Protein AF-A8RPA0-F1 (afdb_monomer_lite)

Foldseek 3Di:
DDDDDDDPDPPDDAAAAEDEFEDEVPDCVSVVVCVVVDDPRYDYDYDYPYDPPDPDDDDDD

Secondary structure (DSSP, 8-state):
----PPPSSTT-----EEEEEEE-TT--HHHHHHHHHPPTTEEEEEEE-------------

Structure (mmCIF, N/CA/C/O backbone):
data_AF-A8RPA0-F1
#
_entry.id   AF-A8RPA0-F1
#
loop_
_atom_site.group_PDB
_atom_site.id
_atom_site.type_symbol
_atom_site.label_atom_id
_atom_site.label_alt_id
_atom_site.label_comp_id
_atom_site.label_asym_id
_atom_site.label_entity_id
_atom_site.label_seq_id
_atom_site.pdbx_PDB_ins_code
_atom_site.Cartn_x
_atom_site.Cartn_y
_atom_site.Cartn_z
_atom_site.occupancy
_atom_site.B_iso_or_equiv
_atom_site.auth_seq_id
_atom_site.auth_comp_id
_atom_site.auth_asym_id
_atom_site.auth_atom_id
_atom_site.pdbx_PDB_model_num
ATOM 1 N N . MET A 1 1 ? 11.894 -18.410 2.131 1.00 42.06 1 MET A N 1
ATOM 2 C CA . MET A 1 1 ? 11.448 -17.691 3.345 1.00 42.06 1 MET A CA 1
ATOM 3 C C . MET A 1 1 ? 10.443 -16.633 2.917 1.00 42.06 1 MET A C 1
ATOM 5 O O . MET A 1 1 ? 10.777 -15.888 2.003 1.00 42.06 1 MET A O 1
ATOM 9 N N . CYS A 1 2 ? 9.231 -16.587 3.483 1.00 47.69 2 CYS A N 1
ATOM 10 C CA . CYS A 1 2 ? 8.312 -15.479 3.200 1.00 47.69 2 CYS A CA 1
ATOM 11 C C . CYS A 1 2 ? 8.796 -14.236 3.960 1.00 47.69 2 CYS A C 1
ATOM 13 O O . CYS A 1 2 ? 9.225 -14.334 5.109 1.00 47.69 2 CYS A O 1
ATOM 15 N N . GLN A 1 3 ? 8.817 -13.082 3.300 1.00 62.59 3 GLN A N 1
ATOM 16 C CA . GLN A 1 3 ? 9.141 -11.828 3.969 1.00 62.59 3 GLN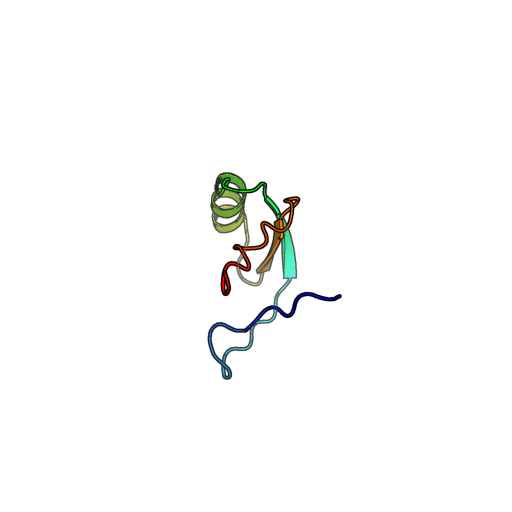 A CA 1
ATOM 17 C C . GLN A 1 3 ? 7.869 -11.300 4.626 1.00 62.59 3 GLN A C 1
ATOM 19 O O . GLN A 1 3 ? 6.838 -11.168 3.969 1.00 62.59 3 GLN A O 1
ATOM 24 N N . GLN A 1 4 ? 7.929 -11.034 5.928 1.00 80.31 4 GLN A N 1
ATOM 25 C CA . GLN A 1 4 ? 6.780 -10.545 6.677 1.00 80.31 4 GLN A CA 1
ATOM 26 C C . GLN A 1 4 ? 6.678 -9.024 6.519 1.00 80.31 4 GLN A C 1
ATOM 28 O O . GLN A 1 4 ? 7.546 -8.283 6.982 1.00 80.31 4 GLN A O 1
ATOM 33 N N . ILE A 1 5 ? 5.619 -8.560 5.855 1.00 83.69 5 ILE A N 1
ATOM 34 C CA . ILE A 1 5 ? 5.278 -7.136 5.769 1.00 83.69 5 ILE A CA 1
ATOM 35 C C . ILE A 1 5 ? 4.703 -6.718 7.126 1.00 83.69 5 ILE A C 1
ATOM 37 O O . ILE A 1 5 ? 3.742 -7.322 7.603 1.00 83.69 5 ILE A O 1
ATOM 41 N N . LYS A 1 6 ? 5.305 -5.711 7.768 1.00 88.69 6 LYS A N 1
ATOM 42 C CA . LYS A 1 6 ? 4.812 -5.166 9.042 1.00 88.69 6 LYS A CA 1
ATOM 43 C C . LYS A 1 6 ? 3.788 -4.054 8.788 1.00 88.69 6 LYS A C 1
ATOM 45 O O . LYS A 1 6 ? 4.001 -3.259 7.871 1.00 88.69 6 LYS A O 1
ATOM 50 N N . PRO A 1 7 ? 2.707 -3.970 9.581 1.00 91.31 7 PRO A N 1
ATOM 51 C CA . PRO A 1 7 ? 1.768 -2.861 9.485 1.00 91.31 7 PRO A CA 1
ATOM 52 C C . PRO A 1 7 ? 2.409 -1.563 9.992 1.00 91.31 7 PRO A C 1
ATOM 54 O O . PRO A 1 7 ? 3.343 -1.583 10.792 1.00 91.31 7 PRO A O 1
ATOM 57 N N . VAL A 1 8 ? 1.876 -0.423 9.549 1.00 90.31 8 VAL A N 1
ATOM 58 C CA . VAL A 1 8 ? 2.272 0.902 10.064 1.00 90.31 8 VAL A CA 1
ATOM 59 C C . VAL A 1 8 ? 1.774 1.109 11.503 1.00 90.31 8 VAL A C 1
ATOM 61 O O . VAL A 1 8 ? 2.415 1.799 12.288 1.00 90.31 8 VAL A O 1
ATOM 64 N N . SER A 1 9 ? 0.642 0.496 11.861 1.00 94.69 9 SER A N 1
ATOM 65 C CA . SER A 1 9 ? 0.067 0.494 13.209 1.00 94.69 9 SER A CA 1
ATOM 66 C C . SER A 1 9 ? -0.749 -0.780 13.427 1.00 94.69 9 SER A C 1
ATOM 68 O O . SER A 1 9 ? -1.465 -1.206 12.520 1.00 94.69 9 SER A O 1
ATOM 70 N N . ASP A 1 10 ? -0.696 -1.352 14.632 1.00 93.00 10 ASP A N 1
ATOM 71 C CA . ASP A 1 10 ? -1.386 -2.608 14.978 1.00 93.00 10 ASP A CA 1
ATOM 72 C C . ASP A 1 10 ? -2.919 -2.508 14.905 1.00 93.00 10 ASP A C 1
ATOM 74 O O . ASP A 1 10 ? -3.611 -3.507 14.707 1.00 93.00 10 ASP A O 1
ATOM 78 N N . ASN A 1 11 ? -3.461 -1.292 15.012 1.00 95.50 11 ASN A N 1
ATOM 79 C CA . ASN A 1 11 ? -4.902 -1.042 14.960 1.00 95.50 11 ASN A CA 1
ATOM 80 C C . ASN A 1 11 ? -5.406 -0.697 13.549 1.00 95.50 11 ASN A C 1
ATOM 82 O O . ASN A 1 11 ? -6.605 -0.492 13.356 1.00 95.50 11 ASN A O 1
ATOM 86 N N . MET A 1 12 ? -4.516 -0.616 12.556 1.00 93.62 12 MET A N 1
ATOM 87 C CA . MET A 1 12 ? -4.879 -0.226 11.196 1.00 93.62 12 MET A CA 1
ATOM 88 C C . MET A 1 12 ? -5.285 -1.449 10.369 1.00 93.62 12 MET A C 1
ATOM 90 O O . MET A 1 12 ? -4.498 -2.370 10.162 1.00 93.62 12 MET A O 1
ATOM 94 N N . LYS A 1 13 ? -6.516 -1.436 9.850 1.00 93.00 13 LYS A N 1
ATOM 95 C CA . LYS A 1 13 ? -7.035 -2.447 8.919 1.00 93.00 13 LYS A CA 1
ATOM 96 C C . LYS A 1 13 ? -7.517 -1.757 7.650 1.00 93.00 13 LYS A C 1
ATOM 98 O O . LYS A 1 13 ? -8.240 -0.768 7.728 1.00 93.00 13 LYS A O 1
ATOM 103 N N . VAL A 1 14 ? -7.122 -2.284 6.495 1.00 92.38 14 VAL A N 1
ATOM 104 C CA . VAL A 1 14 ? -7.502 -1.754 5.179 1.00 92.38 14 VAL A CA 1
ATOM 105 C C . VAL A 1 14 ? -7.969 -2.911 4.306 1.00 92.38 14 VAL A C 1
ATOM 107 O O . VAL A 1 14 ? -7.331 -3.962 4.280 1.00 92.38 14 VAL A O 1
ATOM 110 N N . VAL A 1 15 ? -9.083 -2.718 3.602 1.00 94.88 15 VAL A N 1
ATOM 111 C CA . VAL A 1 15 ? -9.637 -3.675 2.638 1.00 94.88 15 VAL A CA 1
ATOM 112 C C . VAL A 1 15 ? -10.025 -2.904 1.384 1.00 94.88 15 VAL A C 1
ATOM 114 O O . VAL A 1 15 ? -10.635 -1.841 1.477 1.00 94.88 15 VAL A O 1
ATOM 117 N N . GLY A 1 16 ? -9.670 -3.435 0.218 1.00 94.69 16 GLY A N 1
ATOM 118 C CA . GLY A 1 16 ? -10.005 -2.831 -1.064 1.00 94.69 16 GLY A CA 1
ATOM 119 C C . GLY A 1 16 ? -9.503 -3.656 -2.242 1.00 94.69 16 GLY A C 1
ATOM 120 O O . GLY A 1 16 ? -8.814 -4.661 -2.063 1.00 94.69 16 GLY A O 1
ATOM 121 N N . THR A 1 17 ? -9.864 -3.232 -3.450 1.00 96.19 17 THR A N 1
ATOM 122 C CA . THR A 1 17 ? -9.472 -3.899 -4.698 1.00 96.19 17 THR A CA 1
ATOM 123 C C . THR A 1 17 ? -7.972 -3.752 -4.931 1.00 96.19 17 THR A C 1
ATOM 125 O O . THR A 1 17 ? -7.453 -2.638 -4.916 1.00 96.19 17 THR A O 1
ATOM 128 N N . ALA A 1 18 ? -7.267 -4.856 -5.171 1.00 94.62 18 ALA A N 1
ATOM 129 C CA . ALA A 1 18 ? -5.824 -4.823 -5.379 1.00 94.62 18 ALA A CA 1
ATOM 130 C C . ALA A 1 18 ? -5.446 -4.090 -6.684 1.00 94.62 18 ALA A C 1
ATOM 132 O O . ALA A 1 18 ? -5.956 -4.407 -7.758 1.00 94.62 18 ALA A O 1
ATOM 133 N N . CYS A 1 19 ? -4.521 -3.135 -6.588 1.00 93.88 19 CYS A N 1
ATOM 134 C CA . CYS A 1 19 ? -3.784 -2.561 -7.711 1.00 93.88 19 CYS A CA 1
ATOM 135 C C . CYS A 1 19 ? -2.318 -2.973 -7.583 1.00 93.88 19 CYS A C 1
ATOM 137 O O . CYS A 1 19 ? -1.609 -2.472 -6.711 1.00 93.88 19 CYS A O 1
ATOM 139 N 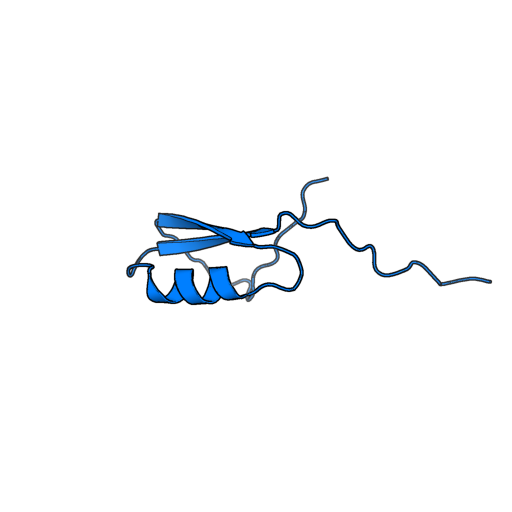N . THR A 1 20 ? -1.875 -3.903 -8.424 1.00 93.06 20 THR A N 1
ATOM 140 C CA . THR A 1 20 ? -0.485 -4.370 -8.422 1.00 93.06 20 THR A CA 1
ATOM 141 C C . THR A 1 20 ? 0.390 -3.408 -9.211 1.00 93.06 20 THR A C 1
ATOM 143 O O . THR A 1 20 ? 0.054 -3.042 -10.337 1.00 93.06 20 THR A O 1
ATOM 146 N N . VAL A 1 21 ? 1.515 -3.010 -8.627 1.00 91.88 21 VAL A N 1
ATOM 147 C CA . VAL A 1 21 ? 2.488 -2.110 -9.243 1.00 91.88 21 VAL A CA 1
ATOM 148 C C . VAL A 1 21 ? 3.863 -2.736 -9.118 1.00 91.88 21 VAL A C 1
ATOM 150 O O . VAL A 1 21 ? 4.358 -2.946 -8.008 1.00 91.88 21 VAL A O 1
ATOM 153 N N . ASP A 1 22 ? 4.485 -2.986 -10.262 1.00 90.81 22 ASP A N 1
ATOM 154 C CA . ASP A 1 22 ? 5.867 -3.431 -10.316 1.00 90.81 22 ASP A CA 1
ATOM 155 C C . ASP A 1 22 ? 6.812 -2.232 -10.307 1.00 90.81 22 ASP A C 1
ATOM 157 O O . ASP A 1 22 ? 6.657 -1.278 -11.075 1.00 90.81 22 ASP A O 1
ATOM 161 N N . THR A 1 23 ? 7.813 -2.289 -9.437 1.00 86.56 23 THR A N 1
ATOM 162 C CA . THR A 1 23 ? 8.868 -1.280 -9.345 1.00 86.56 23 THR A CA 1
ATOM 163 C C . THR A 1 23 ? 10.244 -1.927 -9.433 1.00 86.56 23 THR A C 1
ATOM 165 O O . THR A 1 23 ? 10.417 -3.131 -9.220 1.00 86.56 23 THR A O 1
ATOM 168 N N . LYS A 1 24 ? 11.242 -1.111 -9.777 1.00 86.50 24 LYS A N 1
ATOM 169 C CA . LYS A 1 24 ? 12.660 -1.476 -9.725 1.00 86.50 24 LYS A CA 1
ATOM 170 C C . LYS A 1 24 ? 13.323 -0.767 -8.548 1.00 86.50 24 LYS A C 1
ATOM 172 O O . LYS A 1 24 ? 12.861 0.285 -8.108 1.00 86.50 24 LYS A O 1
ATOM 177 N N . ASP A 1 25 ? 14.431 -1.320 -8.064 1.00 81.38 25 ASP A N 1
ATOM 178 C CA . ASP A 1 25 ? 15.205 -0.720 -6.975 1.00 81.38 25 ASP A CA 1
ATOM 179 C C . ASP A 1 25 ? 15.602 0.731 -7.285 1.00 81.38 25 ASP A C 1
ATOM 181 O O . ASP A 1 25 ? 16.333 1.004 -8.237 1.00 81.38 25 ASP A O 1
ATOM 185 N N . GLY A 1 26 ? 15.143 1.657 -6.441 1.00 82.62 26 GLY A N 1
ATOM 186 C CA . GLY A 1 26 ? 15.425 3.087 -6.578 1.00 82.62 26 GLY A CA 1
ATOM 187 C C . GLY A 1 26 ? 14.517 3.839 -7.557 1.00 82.62 26 GLY A C 1
ATOM 188 O O . GLY A 1 26 ? 14.723 5.037 -7.731 1.00 82.62 26 GLY A O 1
ATOM 189 N N . ASP A 1 27 ? 13.515 3.185 -8.156 1.00 84.50 27 ASP A N 1
ATOM 190 C CA . ASP A 1 27 ? 12.528 3.819 -9.037 1.00 84.50 27 ASP A CA 1
ATOM 191 C C . ASP A 1 27 ? 11.143 3.907 -8.374 1.00 84.50 27 ASP A C 1
ATOM 193 O O . ASP A 1 27 ? 10.495 2.899 -8.086 1.00 84.50 27 ASP A O 1
ATOM 197 N N . ASN A 1 28 ? 10.677 5.141 -8.169 1.00 89.25 28 ASN A N 1
ATOM 198 C CA . ASN A 1 28 ? 9.389 5.447 -7.543 1.00 89.25 28 ASN A CA 1
ATOM 199 C C . ASN A 1 28 ? 8.354 6.004 -8.536 1.00 89.25 28 ASN A C 1
ATOM 201 O O . ASN A 1 28 ? 7.221 6.283 -8.135 1.0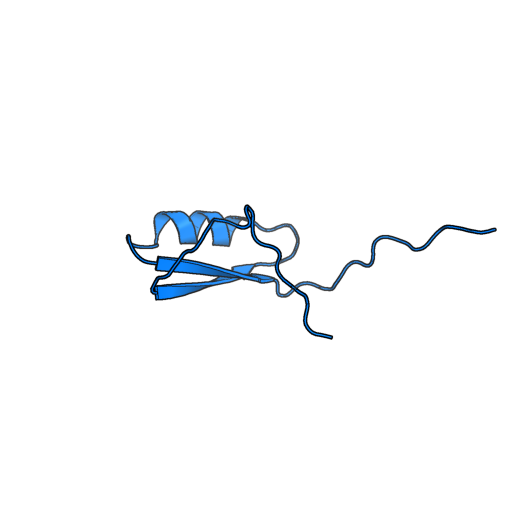0 89.25 28 ASN A O 1
ATOM 205 N N . LEU A 1 29 ? 8.708 6.178 -9.815 1.00 93.12 29 LEU A N 1
ATOM 206 C CA . LEU A 1 29 ? 7.788 6.717 -10.819 1.00 93.12 29 LEU A CA 1
ATOM 207 C C . LEU A 1 29 ? 6.504 5.871 -10.957 1.00 93.12 29 LEU A C 1
ATOM 209 O O . LEU A 1 29 ? 5.420 6.463 -10.961 1.00 93.12 29 LEU A O 1
ATOM 213 N N . PRO A 1 30 ? 6.559 4.520 -10.975 1.00 92.06 30 PRO A N 1
ATOM 214 C CA . PRO A 1 30 ? 5.344 3.708 -11.060 1.00 92.06 30 PRO A CA 1
ATOM 215 C C . PRO A 1 30 ? 4.419 3.879 -9.846 1.00 92.06 30 PRO A C 1
ATOM 217 O O . PRO A 1 30 ? 3.200 3.840 -9.993 1.00 92.06 30 PRO A O 1
ATOM 220 N N . ILE A 1 31 ? 4.979 4.138 -8.656 1.00 92.06 31 ILE A N 1
ATOM 221 C CA . ILE A 1 31 ? 4.203 4.389 -7.430 1.00 92.06 31 ILE A CA 1
ATOM 222 C C . ILE A 1 31 ? 3.421 5.696 -7.565 1.00 92.06 31 ILE A C 1
ATOM 224 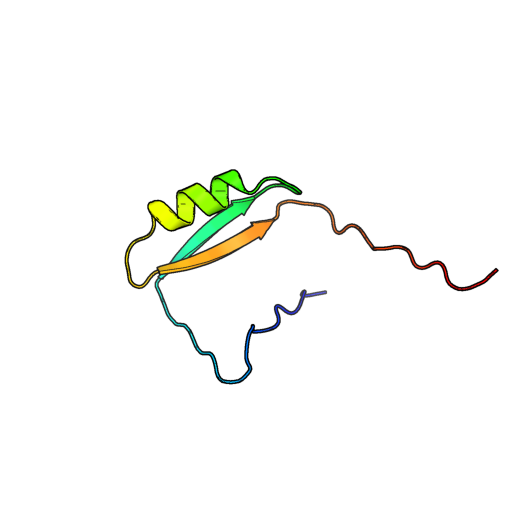O O . ILE A 1 31 ? 2.229 5.737 -7.267 1.00 92.06 31 ILE A O 1
ATOM 228 N N . HIS A 1 32 ? 4.081 6.756 -8.042 1.00 93.62 32 HIS A N 1
ATOM 229 C CA . HIS A 1 32 ? 3.439 8.050 -8.262 1.00 93.62 32 HIS A CA 1
ATOM 230 C C . HIS A 1 32 ? 2.259 7.901 -9.224 1.00 93.62 32 HIS A C 1
ATOM 232 O O . HIS A 1 32 ? 1.140 8.279 -8.893 1.00 93.62 32 HIS A O 1
ATOM 238 N N . ILE A 1 33 ? 2.483 7.262 -10.373 1.00 93.81 33 ILE A N 1
ATOM 239 C CA . ILE A 1 33 ? 1.440 7.032 -11.379 1.00 93.81 33 ILE A CA 1
ATOM 240 C C . ILE A 1 33 ? 0.276 6.223 -10.794 1.00 93.81 33 ILE A C 1
ATOM 242 O O . ILE A 1 33 ? -0.884 6.572 -11.024 1.00 93.81 33 ILE A O 1
ATOM 246 N N . ALA A 1 34 ? 0.558 5.180 -10.010 1.00 93.31 34 ALA A N 1
ATOM 247 C CA . ALA A 1 34 ? -0.473 4.346 -9.403 1.00 93.31 34 ALA A CA 1
ATOM 248 C C . ALA A 1 34 ? -1.367 5.121 -8.428 1.00 93.31 34 ALA A C 1
ATOM 250 O O . ALA A 1 34 ? -2.585 4.961 -8.474 1.00 93.31 34 ALA A O 1
ATOM 251 N N . ILE A 1 35 ? -0.792 5.999 -7.599 1.00 93.88 35 ILE A N 1
ATOM 252 C CA . ILE A 1 35 ? -1.553 6.833 -6.655 1.00 93.88 35 ILE A CA 1
ATOM 253 C C . ILE A 1 35 ? -2.566 7.719 -7.392 1.00 93.88 35 ILE A C 1
ATOM 255 O O . ILE A 1 35 ? -3.707 7.825 -6.948 1.00 93.88 35 ILE A O 1
ATOM 259 N N . TYR A 1 36 ? -2.186 8.309 -8.530 1.00 94.31 36 TYR A N 1
ATOM 260 C CA . TYR A 1 36 ? -3.082 9.177 -9.308 1.00 94.31 36 TYR A CA 1
ATOM 261 C C . TYR A 1 36 ? -4.043 8.422 -10.229 1.00 94.31 36 TYR A C 1
ATOM 263 O 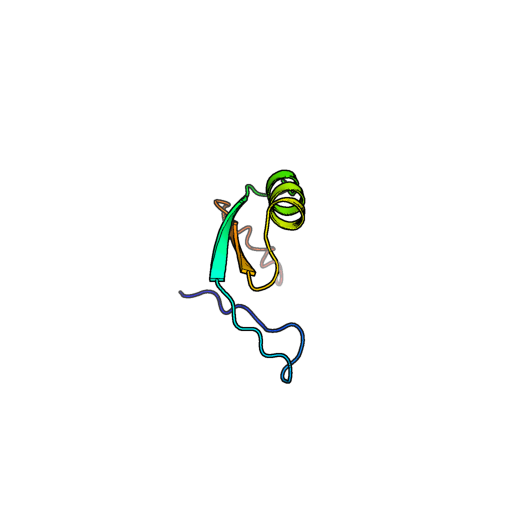O . TYR A 1 36 ? -5.084 8.959 -10.598 1.00 94.31 36 TYR A O 1
ATOM 271 N N . SER A 1 37 ? -3.707 7.192 -10.615 1.00 92.31 37 SER A N 1
ATOM 272 C CA . SER A 1 37 ? -4.534 6.388 -11.524 1.00 92.31 37 SER A CA 1
ATOM 273 C C . SER A 1 37 ? -5.565 5.532 -10.784 1.00 92.31 37 SER A C 1
ATOM 275 O O . SER A 1 37 ? -6.577 5.134 -11.368 1.00 92.31 37 SER A O 1
ATOM 277 N N . CYS A 1 38 ? -5.317 5.219 -9.509 1.00 93.44 38 CYS A N 1
ATOM 278 C CA . CYS A 1 38 ? -6.228 4.429 -8.691 1.00 93.44 38 CYS A CA 1
ATOM 279 C C . CYS A 1 38 ? -7.519 5.182 -8.371 1.00 93.44 38 CYS A C 1
ATOM 281 O O . CYS A 1 38 ? -7.570 6.406 -8.274 1.00 93.44 38 CYS A O 1
ATOM 283 N N . LYS A 1 39 ? -8.579 4.406 -8.150 1.00 93.88 39 LYS A N 1
ATOM 284 C CA . LYS A 1 39 ? -9.885 4.913 -7.728 1.00 93.88 39 LYS A CA 1
ATOM 285 C C . LYS A 1 39 ? -10.068 4.700 -6.222 1.00 93.88 39 LYS A C 1
ATOM 287 O O . LYS A 1 39 ? -9.434 3.807 -5.654 1.00 93.88 39 LYS A O 1
ATOM 292 N N . PRO A 1 40 ? -10.954 5.465 -5.562 1.00 94.44 40 PRO A N 1
ATOM 293 C CA . PRO A 1 40 ? -11.332 5.191 -4.179 1.00 94.44 40 PRO A CA 1
ATOM 294 C C . PRO A 1 40 ? -11.748 3.724 -3.981 1.00 94.44 40 PRO A C 1
ATOM 296 O O . PRO A 1 40 ? -12.437 3.152 -4.824 1.00 94.44 40 PRO A O 1
ATOM 299 N N . GLY A 1 41 ? -11.314 3.118 -2.872 1.00 93.50 41 GLY A N 1
ATOM 300 C CA . GLY A 1 41 ? -11.569 1.705 -2.560 1.00 93.50 41 GLY A CA 1
ATOM 301 C C . GLY A 1 41 ? -10.523 0.718 -3.092 1.00 93.50 41 GLY A C 1
ATOM 302 O O . GLY A 1 41 ? -10.682 -0.485 -2.896 1.00 93.50 41 GLY A O 1
ATOM 303 N N . TYR A 1 42 ? -9.455 1.193 -3.738 1.00 95.44 42 TYR A N 1
ATOM 304 C CA . TYR A 1 42 ? -8.321 0.357 -4.137 1.00 95.44 42 TYR A CA 1
ATOM 305 C C . TYR A 1 42 ? -7.231 0.306 -3.055 1.00 95.44 42 TYR A C 1
ATOM 307 O O . TYR A 1 42 ? -7.021 1.266 -2.315 1.00 95.44 42 TYR A O 1
ATOM 315 N N . VAL A 1 43 ? -6.512 -0.818 -2.999 1.00 95.31 43 VAL A N 1
ATOM 316 C CA . VAL A 1 43 ? -5.303 -1.030 -2.191 1.00 95.31 43 VAL A CA 1
ATOM 317 C C . VAL A 1 43 ? -4.140 -1.292 -3.134 1.00 95.31 43 VAL A C 1
ATOM 319 O O . VAL A 1 43 ? -4.181 -2.222 -3.937 1.00 95.31 43 VAL A O 1
ATOM 322 N N . ILE A 1 44 ? -3.094 -0.477 -3.036 1.00 93.38 44 ILE A N 1
ATOM 323 C CA . ILE A 1 44 ? -1.907 -0.610 -3.882 1.00 93.38 44 ILE A CA 1
ATOM 324 C C . ILE A 1 44 ? -0.981 -1.676 -3.289 1.00 93.38 44 ILE A C 1
ATOM 326 O O . ILE A 1 44 ? -0.531 -1.558 -2.150 1.00 93.38 44 ILE A O 1
ATOM 330 N N . GLN A 1 45 ? -0.678 -2.704 -4.076 1.00 92.06 45 GLN A N 1
ATOM 331 C CA . GLN A 1 45 ? 0.299 -3.738 -3.768 1.00 92.06 45 GLN A CA 1
ATOM 332 C C . GLN A 1 45 ? 1.563 -3.484 -4.590 1.00 92.06 45 GLN A C 1
ATOM 334 O O . GLN A 1 45 ? 1.537 -3.557 -5.815 1.00 92.06 45 GLN A O 1
ATOM 339 N N . LEU A 1 46 ? 2.675 -3.207 -3.910 1.00 90.19 46 LEU A N 1
ATOM 340 C CA . LEU A 1 46 ? 3.969 -3.001 -4.555 1.00 90.19 46 LEU A CA 1
ATOM 341 C C . LEU A 1 46 ? 4.752 -4.316 -4.602 1.00 90.19 46 LEU A C 1
ATOM 343 O O . LEU A 1 46 ? 5.035 -4.912 -3.559 1.00 90.19 46 LEU A O 1
ATOM 347 N N . SER A 1 47 ? 5.141 -4.738 -5.799 1.00 86.50 47 SER A N 1
ATOM 348 C CA . SER A 1 47 ? 6.128 -5.793 -6.027 1.00 86.50 47 SER A CA 1
ATOM 349 C C . SER A 1 47 ? 7.413 -5.157 -6.534 1.00 86.50 47 SER A C 1
ATOM 351 O O . SER A 1 47 ? 7.443 -4.513 -7.576 1.00 86.50 47 SER A O 1
ATOM 353 N N . ASN A 1 48 ? 8.503 -5.334 -5.792 1.00 76.12 48 ASN A N 1
ATOM 354 C CA . ASN A 1 48 ? 9.815 -4.942 -6.283 1.00 76.12 48 ASN A CA 1
ATOM 355 C C . ASN A 1 48 ? 10.464 -6.145 -6.973 1.00 76.12 48 ASN A C 1
ATOM 357 O O . ASN A 1 48 ? 10.689 -7.185 -6.347 1.00 76.12 48 ASN A O 1
ATOM 361 N N . ILE A 1 49 ? 10.778 -5.990 -8.257 1.00 63.34 49 ILE A N 1
ATOM 362 C CA . ILE A 1 49 ? 11.583 -6.945 -9.018 1.00 63.34 49 ILE A CA 1
ATOM 363 C C . ILE A 1 49 ? 13.053 -6.536 -8.824 1.00 63.34 49 ILE A C 1
ATOM 365 O O . ILE A 1 49 ? 13.702 -5.999 -9.722 1.00 63.34 49 ILE A O 1
ATOM 369 N N . GLY A 1 50 ? 13.560 -6.724 -7.602 1.00 54.38 50 GLY A N 1
ATOM 370 C CA . GLY A 1 50 ? 14.845 -6.187 -7.149 1.00 54.38 50 GLY A CA 1
ATOM 371 C C . GLY A 1 50 ? 15.493 -7.079 -6.096 1.00 54.38 50 GLY A C 1
ATOM 372 O O . GLY A 1 50 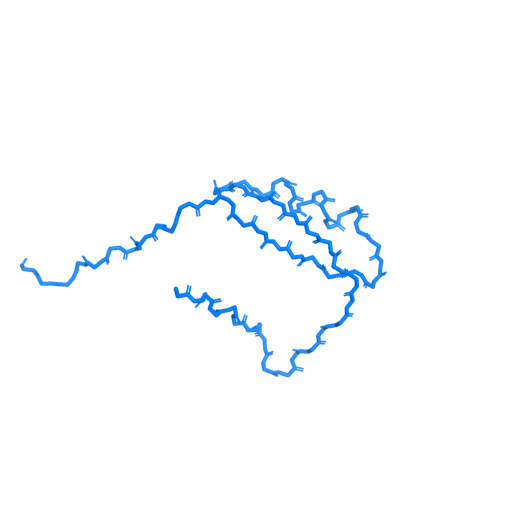? 14.834 -7.656 -5.230 1.00 54.38 50 GLY A O 1
ATOM 373 N N . SER A 1 51 ? 16.802 -7.273 -6.226 1.00 53.81 51 SER A N 1
ATOM 374 C CA . SER A 1 51 ? 17.564 -8.258 -5.455 1.00 53.81 51 SER A CA 1
ATOM 375 C C . SER A 1 51 ? 17.713 -7.801 -4.007 1.00 53.81 51 SER A C 1
ATOM 377 O O . SER A 1 51 ? 18.148 -6.681 -3.757 1.00 53.81 51 SER A O 1
ATOM 379 N N . VAL A 1 52 ? 17.420 -8.679 -3.040 1.00 56.09 52 VAL A N 1
ATOM 380 C CA . VAL A 1 52 ? 17.620 -8.407 -1.607 1.00 56.09 52 VAL A CA 1
ATOM 381 C C . VAL A 1 52 ? 19.072 -7.981 -1.362 1.00 56.09 52 VAL A C 1
ATOM 383 O O . VAL A 1 52 ? 19.969 -8.822 -1.270 1.00 56.09 52 VAL A O 1
ATOM 386 N N . LYS A 1 53 ? 19.326 -6.676 -1.216 1.00 51.12 53 LYS A N 1
ATOM 387 C CA . LYS A 1 53 ? 20.603 -6.188 -0.694 1.00 51.12 53 LYS A CA 1
ATOM 388 C C . LYS A 1 53 ? 20.641 -6.515 0.794 1.00 51.12 53 LYS A C 1
ATOM 390 O O . LYS A 1 53 ? 20.086 -5.792 1.618 1.00 51.12 53 LYS A O 1
ATOM 395 N N . LYS A 1 54 ? 21.294 -7.628 1.143 1.00 45.53 54 LYS A N 1
ATOM 396 C CA . LYS A 1 54 ? 21.689 -7.909 2.526 1.00 45.53 54 LYS A CA 1
ATOM 397 C C . LYS A 1 54 ? 22.583 -6.756 2.989 1.00 45.53 54 LYS A C 1
ATOM 399 O O . LYS A 1 54 ? 23.721 -6.639 2.543 1.00 45.53 54 LYS A O 1
ATOM 404 N N . LYS A 1 55 ? 22.062 -5.885 3.857 1.00 41.72 55 LYS A N 1
ATOM 405 C CA . LYS A 1 55 ? 22.891 -4.943 4.619 1.00 41.72 55 LYS A CA 1
ATOM 406 C C . LYS A 1 55 ? 23.896 -5.783 5.416 1.00 41.72 55 LYS A C 1
ATOM 408 O O . LYS A 1 55 ? 23.493 -6.745 6.065 1.00 41.72 55 LYS A O 1
ATOM 413 N N . GLY A 1 56 ? 25.182 -5.466 5.273 1.00 44.22 56 GLY A N 1
ATOM 414 C CA . GLY A 1 56 ? 26.301 -6.290 5.723 1.00 44.22 56 GLY A CA 1
ATOM 415 C C . GLY A 1 56 ? 26.170 -6.809 7.155 1.00 44.22 56 GLY A C 1
ATOM 416 O O . GLY A 1 56 ? 25.977 -6.042 8.096 1.00 44.22 56 GLY A O 1
ATOM 417 N N . GLN A 1 57 ? 26.345 -8.122 7.303 1.00 46.94 57 GLN A N 1
ATOM 418 C CA . GLN A 1 57 ? 26.985 -8.683 8.485 1.00 46.94 57 GLN A CA 1
ATOM 419 C C . GLN A 1 57 ? 28.441 -8.216 8.448 1.00 46.94 57 GLN A C 1
ATOM 421 O O . GLN A 1 57 ? 29.200 -8.710 7.630 1.00 46.94 57 GLN A O 1
ATOM 426 N N . ASN A 1 58 ? 28.803 -7.248 9.282 1.00 46.66 58 ASN A N 1
ATOM 427 C CA . ASN A 1 58 ? 30.186 -7.006 9.689 1.00 46.66 58 ASN A CA 1
ATOM 428 C C . ASN A 1 58 ? 30.157 -6.632 11.174 1.00 46.66 58 ASN A C 1
ATOM 430 O O . ASN A 1 58 ? 30.249 -5.468 11.549 1.00 46.66 58 ASN A O 1
ATOM 434 N N . TYR A 1 59 ? 29.967 -7.650 12.009 1.00 52.50 59 TYR A N 1
ATOM 435 C CA . TYR A 1 59 ? 30.501 -7.671 13.363 1.00 52.50 59 TYR A CA 1
ATOM 436 C C . TYR A 1 59 ? 31.513 -8.819 13.386 1.00 52.50 59 TYR A C 1
ATOM 438 O O . TYR A 1 59 ? 31.158 -9.927 12.986 1.00 52.50 59 TYR A O 1
ATOM 446 N N . LEU A 1 60 ? 32.716 -8.532 13.896 1.00 41.16 60 LEU A N 1
ATOM 447 C CA . LEU A 1 60 ? 33.847 -9.435 14.173 1.00 41.16 60 LEU A CA 1
ATOM 448 C C . LEU A 1 60 ? 34.843 -9.671 13.019 1.00 41.16 60 LEU A C 1
ATOM 450 O O . LEU A 1 60 ? 34.697 -10.601 12.229 1.00 41.16 60 LEU A O 1
ATOM 454 N N . SER A 1 61 ? 35.912 -8.867 12.981 1.00 44.34 61 SER A N 1
ATOM 455 C CA . SER A 1 61 ? 37.308 -9.272 13.276 1.00 44.34 61 SER A CA 1
ATOM 456 C C . SER A 1 61 ? 38.167 -8.023 13.439 1.00 44.34 61 SER A C 1
ATOM 458 O O . SER A 1 61 ? 38.138 -7.191 12.507 1.00 44.34 61 SER A O 1
#

Organism: Enterocloster bolteae (strain ATCC BAA-613 / DSM 15670 / CCUG 46953 / JCM 12243 / WAL 16351) (NCBI:txid411902)

Sequence (61 aa):
MCQQIKPVSDNMKVVGTACTVDTKDGDNLPIHIAIYSCKPGYVIQLSNIGSVKKKGQNYLS

Radius of gyration: 15.61 Å; chains: 1; bounding box: 49×27×26 Å

pLDDT: mean 80.23, std 18.97, range [41.16, 96.19]

InterPro domains:
  IPR005493 Ribonuclease E inhibitor RraA/RraA-like protein [PF03737] (3-50)
  IPR036704 Ribonuclease E inhibitor RraA/RraA-like superfamily [SSF89562] (3-52)